Protein AF-A0A0S3F6L0-F1 (afdb_monomer)

Radius of gyration: 25.68 Å; Cα contacts (8 Å, |Δi|>4): 32; chains: 1; bounding box: 38×25×90 Å

pLDDT: mean 74.47, std 15.07, range [39.19, 92.0]

Foldseek 3Di:
DDDPPPDPDDDPPPDPPVVVCVVVVVVVVVVVVVVVVVVVCVVQQWDDDPVLVVVQVVCPPHPNNDDRDGTDHNVVPDD

Secondary structure (DSSP, 8-state):
------S--------HHHHHHHHHHHHHHHHHHHHHHHHHHHHH-EE--HHHHHHHHTTTTSTT-PPPPPPEEGGGG--

Sequence (79 aa):
MADPCKHPARPACGDGANLIVDRTQARESFKAEALASWAEYRETGLHLTGEEVARWLDSWGTAGEGECPPCHLRETERP

Organism: NCBI:txid1332080

InterPro domains:
  IPR060376 Antitoxin RelB2-4-like, C-terminal domain [PF27535] (40-69)

Solvent-accessible surface area (backbone atoms only — not comparable to full-atom values): 5115 Å² total; per-residue (Å²): 140,84,81,84,83,82,63,89,82,76,75,87,82,79,56,78,64,56,65,55,49,54,60,47,49,57,54,52,48,54,52,50,49,55,52,48,55,53,49,51,33,70,74,65,29,49,44,73,55,72,66,60,52,51,60,52,59,74,25,58,96,47,102,69,52,68,79,81,80,80,68,41,50,59,78,79,73,64,131

Mean predicted aligned error: 13.98 Å

Structure (mmCIF, N/CA/C/O backbone):
data_AF-A0A0S3F6L0-F1
#
_entry.id   AF-A0A0S3F6L0-F1
#
loop_
_atom_site.group_PDB
_atom_site.id
_atom_site.type_symbol
_atom_site.label_atom_id
_atom_site.label_alt_id
_atom_site.label_comp_id
_atom_site.label_asym_id
_atom_site.label_entity_id
_atom_site.label_seq_id
_atom_site.pdbx_PDB_ins_code
_atom_site.Cartn_x
_atom_site.Cartn_y
_atom_site.Cartn_z
_atom_site.occupancy
_atom_site.B_iso_or_equiv
_atom_site.auth_seq_id
_atom_site.auth_comp_id
_atom_site.auth_asym_id
_atom_site.auth_atom_id
_atom_site.pdbx_PDB_model_num
ATOM 1 N N . MET A 1 1 ? 15.116 -17.123 -66.177 1.00 39.19 1 MET A N 1
ATOM 2 C CA . MET A 1 1 ? 14.643 -15.745 -65.942 1.00 39.19 1 MET A CA 1
ATOM 3 C C . MET A 1 1 ? 13.623 -15.810 -64.825 1.00 39.19 1 MET A C 1
ATOM 5 O O . MET A 1 1 ? 12.563 -16.384 -65.032 1.00 39.19 1 MET A O 1
ATOM 9 N N . ALA A 1 2 ? 14.006 -15.390 -63.623 1.00 44.28 2 ALA A N 1
ATOM 10 C CA . ALA A 1 2 ? 13.159 -15.426 -62.439 1.00 44.28 2 ALA A CA 1
ATOM 11 C C . ALA A 1 2 ? 12.647 -14.012 -62.159 1.00 44.28 2 ALA A C 1
ATOM 13 O O . ALA A 1 2 ? 13.457 -13.094 -62.131 1.00 44.28 2 ALA A O 1
ATOM 14 N N . ASP A 1 3 ? 11.352 -13.872 -61.885 1.00 52.62 3 ASP A N 1
ATOM 15 C CA . ASP A 1 3 ? 10.836 -12.767 -61.076 1.00 52.62 3 ASP A CA 1
ATOM 16 C C . ASP A 1 3 ? 10.156 -13.369 -59.838 1.00 52.62 3 ASP A C 1
ATOM 18 O O . ASP A 1 3 ? 8.960 -13.669 -59.851 1.00 52.62 3 ASP A O 1
ATOM 22 N N . PRO A 1 4 ? 10.919 -13.625 -58.760 1.00 50.72 4 PRO A N 1
ATOM 23 C CA . PRO A 1 4 ? 10.396 -14.234 -57.539 1.00 50.72 4 PRO A CA 1
ATOM 24 C C . PRO A 1 4 ? 9.580 -13.258 -56.666 1.00 50.72 4 PRO A C 1
ATOM 26 O O . PRO A 1 4 ? 9.086 -13.647 -55.612 1.00 50.72 4 PRO A O 1
ATOM 29 N N . CYS A 1 5 ? 9.390 -12.004 -57.090 1.00 49.62 5 CYS A N 1
ATOM 30 C CA . CYS A 1 5 ? 8.794 -10.944 -56.268 1.00 49.62 5 CYS A CA 1
ATOM 31 C C . CYS A 1 5 ? 7.257 -10.843 -56.306 1.00 49.62 5 CYS A C 1
ATOM 33 O O . CYS A 1 5 ? 6.711 -9.833 -55.870 1.00 49.62 5 CYS A O 1
ATOM 35 N N . LYS A 1 6 ? 6.524 -11.868 -56.763 1.00 48.41 6 LYS A N 1
ATOM 36 C CA . LYS A 1 6 ? 5.046 -11.865 -56.730 1.00 48.41 6 LYS A CA 1
ATOM 37 C C . LYS A 1 6 ? 4.439 -12.798 -55.676 1.00 48.41 6 LYS A C 1
ATOM 39 O O . LYS A 1 6 ? 3.417 -13.429 -55.934 1.00 48.41 6 LYS A O 1
ATOM 44 N N . HIS A 1 7 ? 5.045 -12.886 -54.490 1.00 54.78 7 HIS A N 1
ATOM 45 C CA . HIS A 1 7 ? 4.395 -13.511 -53.333 1.00 54.78 7 HIS A CA 1
ATOM 46 C C . HIS A 1 7 ? 3.771 -12.437 -52.425 1.00 54.78 7 HIS A C 1
ATOM 48 O O . HIS A 1 7 ? 4.470 -11.490 -52.064 1.00 54.78 7 HIS A O 1
ATOM 54 N N . PRO A 1 8 ? 2.482 -12.552 -52.040 1.00 46.94 8 PRO A N 1
ATOM 55 C CA . PRO A 1 8 ? 1.870 -11.653 -51.069 1.00 46.94 8 PRO A CA 1
ATOM 56 C C . PRO A 1 8 ? 2.499 -11.911 -49.696 1.00 46.94 8 PRO A C 1
ATOM 58 O O . PRO A 1 8 ? 2.105 -12.814 -48.958 1.00 46.94 8 PRO A O 1
ATOM 61 N N . ALA A 1 9 ? 3.527 -11.127 -49.387 1.00 51.44 9 ALA A N 1
ATOM 62 C CA . ALA A 1 9 ? 4.197 -11.111 -48.102 1.00 51.44 9 ALA A CA 1
ATOM 63 C C . ALA A 1 9 ? 3.191 -10.783 -46.986 1.00 51.44 9 ALA A C 1
ATOM 65 O O . ALA A 1 9 ? 2.633 -9.689 -46.915 1.00 51.44 9 ALA A O 1
ATOM 66 N N . ARG A 1 10 ? 2.982 -11.758 -46.103 1.00 54.00 10 ARG A N 1
ATOM 67 C CA . ARG A 1 10 ? 2.430 -11.595 -44.755 1.00 54.00 10 ARG A CA 1
ATOM 68 C C . ARG A 1 10 ? 3.578 -11.652 -43.742 1.00 54.00 10 ARG A C 1
ATOM 70 O O . ARG A 1 10 ? 4.562 -12.343 -43.984 1.00 54.00 10 ARG A O 1
ATOM 77 N N . PRO A 1 11 ? 3.357 -11.060 -42.564 1.00 50.44 11 PRO A N 1
ATOM 78 C CA . PRO A 1 11 ? 3.771 -9.711 -42.209 1.00 50.44 11 PRO A CA 1
ATOM 79 C C . PRO A 1 11 ? 5.251 -9.649 -41.794 1.00 50.44 11 PRO A C 1
ATOM 81 O O . PRO A 1 11 ? 5.813 -10.621 -41.291 1.00 50.44 11 PRO A O 1
ATOM 84 N N . ALA A 1 12 ? 5.866 -8.472 -41.920 1.00 59.47 12 ALA A N 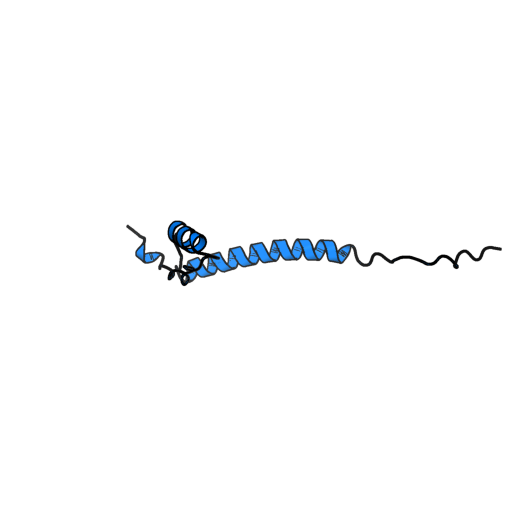1
ATOM 85 C CA . ALA A 1 12 ? 7.044 -8.166 -41.120 1.00 59.47 12 ALA A CA 1
ATOM 86 C C . ALA A 1 12 ? 6.629 -8.241 -39.640 1.00 59.47 12 ALA A C 1
ATOM 88 O O . ALA A 1 12 ? 5.818 -7.439 -39.178 1.00 59.47 12 ALA A O 1
ATOM 89 N N . CYS A 1 13 ? 7.133 -9.238 -38.913 1.00 51.03 13 CYS A N 1
ATOM 90 C CA . CYS A 1 13 ? 7.083 -9.239 -37.458 1.00 51.03 13 CYS A CA 1
ATOM 91 C C . CYS A 1 13 ? 8.031 -8.128 -36.994 1.00 51.03 13 CYS A C 1
ATOM 93 O O . CYS A 1 13 ? 9.242 -8.331 -36.920 1.00 51.03 13 CYS A O 1
ATOM 95 N N . GLY A 1 14 ? 7.484 -6.930 -36.796 1.00 60.03 14 GLY A N 1
ATOM 96 C CA . GLY A 1 14 ? 8.203 -5.806 -36.218 1.00 60.03 14 GLY A CA 1
ATOM 97 C C . GLY A 1 14 ? 8.585 -6.094 -34.767 1.00 60.03 14 GLY A C 1
ATOM 98 O O . GLY A 1 14 ? 7.751 -6.498 -33.961 1.00 60.03 14 GLY A O 1
ATOM 99 N N . ASP A 1 15 ? 9.865 -5.859 -34.493 1.00 59.94 15 ASP A N 1
ATOM 100 C CA . ASP A 1 15 ? 10.458 -5.416 -33.231 1.00 59.94 15 ASP A CA 1
ATOM 101 C C . ASP A 1 15 ? 10.498 -6.391 -32.044 1.00 59.94 15 ASP A C 1
ATOM 103 O O . ASP A 1 15 ? 9.928 -6.160 -30.978 1.00 59.94 15 ASP A O 1
ATOM 107 N N . GLY A 1 16 ? 11.349 -7.416 -32.160 1.00 57.62 16 GLY A N 1
ATOM 108 C CA . GLY A 1 16 ? 11.780 -8.242 -31.022 1.00 57.62 16 GLY A CA 1
ATOM 109 C C . GLY A 1 16 ? 12.431 -7.462 -29.863 1.00 57.62 16 GLY A C 1
ATOM 110 O O . GLY A 1 16 ? 12.502 -7.979 -28.753 1.00 57.62 16 GLY A O 1
ATOM 111 N N . ALA A 1 17 ? 12.861 -6.213 -30.080 1.00 61.28 17 ALA A N 1
ATOM 112 C CA . ALA A 1 17 ? 13.376 -5.336 -29.026 1.00 61.28 17 ALA A CA 1
ATOM 113 C C . ALA A 1 17 ? 12.268 -4.805 -28.093 1.00 61.28 17 ALA A C 1
ATOM 115 O O . ALA A 1 17 ? 12.486 -4.709 -26.885 1.00 61.28 17 ALA A O 1
ATOM 116 N N . ASN A 1 18 ? 11.070 -4.528 -28.622 1.00 60.34 18 ASN A N 1
ATOM 117 C CA . ASN A 1 18 ? 9.957 -3.980 -27.839 1.00 60.34 18 ASN A CA 1
ATOM 118 C C . ASN A 1 18 ? 9.444 -4.982 -26.794 1.00 60.34 18 ASN A C 1
ATOM 120 O O . ASN A 1 18 ? 9.193 -4.607 -25.654 1.00 60.34 18 ASN A O 1
ATOM 124 N N . LEU A 1 19 ? 9.388 -6.274 -27.137 1.00 61.31 19 LEU A N 1
ATOM 125 C CA . LEU A 1 19 ? 8.970 -7.348 -26.220 1.00 61.31 19 LEU A CA 1
ATOM 126 C C . LEU A 1 19 ? 9.909 -7.522 -25.013 1.00 61.31 19 LEU A C 1
ATOM 128 O O . LEU A 1 19 ? 9.467 -7.888 -23.924 1.00 61.31 19 LEU A O 1
ATOM 132 N N . ILE A 1 20 ? 11.209 -7.281 -25.195 1.00 65.88 20 ILE A N 1
ATOM 133 C CA . ILE A 1 20 ? 12.208 -7.408 -24.124 1.00 65.88 20 ILE A CA 1
ATOM 134 C C . ILE A 1 20 ? 12.179 -6.182 -23.204 1.00 65.88 20 ILE A C 1
ATOM 136 O O . ILE A 1 20 ? 12.275 -6.329 -21.981 1.00 65.88 20 ILE A O 1
ATOM 140 N N . VAL A 1 21 ? 12.021 -4.986 -23.778 1.00 65.81 21 VAL A N 1
ATOM 141 C CA . VAL A 1 21 ? 11.913 -3.726 -23.028 1.00 65.81 21 VAL A CA 1
ATOM 142 C C . VAL A 1 21 ? 10.634 -3.696 -22.197 1.00 65.81 21 VAL A C 1
ATOM 144 O O . VAL A 1 21 ? 10.716 -3.430 -21.004 1.00 65.81 21 VAL A O 1
ATOM 147 N N . ASP A 1 22 ? 9.488 -4.052 -22.776 1.00 64.25 22 ASP A N 1
ATOM 148 C CA . ASP A 1 22 ? 8.183 -4.019 -22.102 1.00 64.25 22 ASP A CA 1
ATOM 149 C C . ASP A 1 22 ? 8.145 -4.919 -20.852 1.00 64.25 22 ASP A C 1
ATOM 151 O O . ASP A 1 22 ? 7.826 -4.479 -19.744 1.00 64.25 22 ASP A O 1
ATOM 155 N N . ARG A 1 23 ? 8.626 -6.163 -20.979 1.00 60.31 23 ARG A N 1
ATOM 156 C CA . ARG A 1 23 ? 8.719 -7.095 -19.844 1.00 60.31 23 ARG A CA 1
ATOM 157 C C . 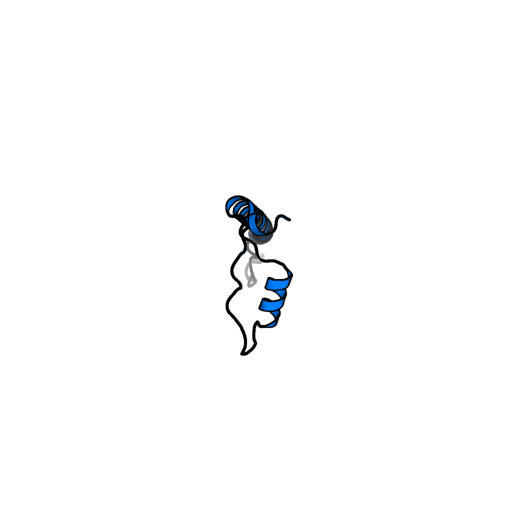ARG A 1 23 ? 9.684 -6.616 -18.757 1.00 60.31 23 ARG A C 1
ATOM 159 O O . ARG A 1 23 ? 9.467 -6.876 -17.572 1.00 60.31 23 ARG A O 1
ATOM 166 N N . THR A 1 24 ? 10.773 -5.961 -19.150 1.00 67.19 24 THR A N 1
ATOM 167 C CA . THR A 1 24 ? 11.767 -5.435 -18.206 1.00 67.19 24 THR A CA 1
ATOM 168 C C . THR A 1 24 ? 11.219 -4.208 -17.484 1.00 67.19 24 THR A C 1
ATOM 170 O O . THR A 1 24 ? 11.320 -4.132 -16.262 1.00 67.19 24 THR A O 1
ATOM 173 N N . GLN A 1 25 ? 10.560 -3.305 -18.210 1.00 66.31 25 GLN A N 1
ATOM 174 C CA . GLN A 1 25 ? 9.916 -2.107 -17.682 1.00 66.31 25 GLN A CA 1
ATOM 175 C C . GLN A 1 25 ? 8.881 -2.456 -16.608 1.00 66.31 25 GLN A C 1
ATOM 177 O O . GLN A 1 25 ? 8.916 -1.855 -15.541 1.00 66.31 25 GLN A O 1
ATOM 182 N N . ALA A 1 26 ? 8.039 -3.470 -16.838 1.00 73.94 26 ALA A N 1
ATOM 183 C CA . ALA A 1 26 ? 7.049 -3.922 -15.857 1.00 73.94 26 ALA A CA 1
ATOM 184 C C . ALA A 1 26 ? 7.685 -4.460 -14.560 1.00 73.94 26 ALA A C 1
ATOM 186 O O . ALA A 1 26 ? 7.158 -4.275 -13.464 1.00 73.94 26 ALA A O 1
ATOM 187 N N . ARG A 1 27 ? 8.843 -5.128 -14.659 1.00 75.00 27 ARG A N 1
ATOM 188 C CA . ARG A 1 27 ? 9.553 -5.627 -13.472 1.00 75.00 27 ARG A CA 1
ATOM 189 C C . ARG A 1 27 ? 10.222 -4.499 -12.696 1.00 75.00 27 ARG A C 1
ATOM 191 O O . ARG A 1 27 ? 10.246 -4.534 -11.469 1.00 75.00 27 ARG A O 1
ATOM 198 N N . GLU A 1 28 ? 10.811 -3.541 -13.401 1.00 81.81 28 GLU A N 1
ATOM 199 C CA . GLU A 1 28 ? 11.494 -2.418 -12.765 1.00 81.81 28 GLU A CA 1
ATOM 200 C C . GLU A 1 28 ? 10.499 -1.392 -12.197 1.00 81.81 28 GLU A C 1
ATOM 202 O O . GLU A 1 28 ? 10.758 -0.863 -11.119 1.00 81.81 28 GLU A O 1
ATOM 207 N N . SER A 1 29 ? 9.328 -1.190 -12.816 1.00 80.19 29 SER A N 1
ATOM 208 C CA . SER A 1 29 ? 8.257 -0.364 -12.238 1.00 80.19 29 SER A CA 1
ATOM 209 C C . SER A 1 29 ? 7.718 -0.966 -10.941 1.00 80.19 29 SER A C 1
ATOM 211 O O . SER A 1 29 ? 7.658 -0.263 -9.941 1.00 80.19 29 SER A O 1
ATOM 213 N N . PHE A 1 30 ? 7.456 -2.277 -10.901 1.00 83.81 30 PHE A N 1
ATOM 214 C CA . PHE A 1 30 ? 7.004 -2.958 -9.681 1.00 83.81 30 PHE A CA 1
ATOM 215 C C . PHE A 1 30 ? 7.998 -2.809 -8.518 1.00 83.81 30 PHE A C 1
ATOM 217 O O . PHE A 1 30 ? 7.615 -2.561 -7.376 1.00 83.81 30 PHE A O 1
ATOM 224 N N . LYS A 1 31 ? 9.304 -2.927 -8.797 1.00 86.38 31 LYS A N 1
ATOM 225 C CA . LYS A 1 31 ? 10.344 -2.704 -7.780 1.00 86.38 31 LYS A CA 1
ATOM 226 C C . LYS A 1 31 ? 10.395 -1.251 -7.320 1.00 86.38 31 LYS A C 1
ATOM 228 O O . LYS A 1 31 ? 10.570 -1.008 -6.129 1.00 86.38 31 LYS A O 1
ATOM 233 N N . ALA A 1 32 ? 10.295 -0.305 -8.251 1.00 88.81 32 ALA A N 1
ATOM 234 C CA . ALA A 1 32 ? 10.315 1.117 -7.934 1.00 88.81 32 ALA A CA 1
ATOM 235 C C . ALA A 1 32 ? 9.113 1.504 -7.062 1.00 88.81 32 ALA A C 1
ATOM 237 O O . ALA A 1 32 ? 9.295 2.192 -6.063 1.00 88.81 32 ALA A O 1
ATOM 238 N N . GLU A 1 33 ? 7.923 0.995 -7.381 1.00 88.31 33 GLU A N 1
ATOM 239 C CA . GLU A 1 33 ? 6.707 1.178 -6.584 1.00 88.31 33 GLU A CA 1
ATOM 240 C C . GLU A 1 33 ? 6.862 0.586 -5.182 1.00 88.31 33 GLU A C 1
ATOM 242 O O . GLU A 1 33 ? 6.622 1.281 -4.200 1.00 88.31 33 GLU A O 1
ATOM 247 N N . ALA A 1 34 ? 7.373 -0.644 -5.057 1.00 88.31 34 ALA A N 1
ATOM 248 C CA . ALA A 1 34 ? 7.615 -1.256 -3.750 1.00 88.31 34 ALA A CA 1
ATOM 249 C C . ALA A 1 34 ? 8.602 -0.445 -2.885 1.00 88.31 34 ALA A C 1
ATOM 251 O O . ALA A 1 34 ? 8.401 -0.292 -1.679 1.00 88.31 34 ALA A O 1
ATOM 252 N N . LEU A 1 35 ? 9.666 0.097 -3.490 1.00 92.00 35 LEU A N 1
ATOM 253 C CA . LEU A 1 35 ? 10.623 0.962 -2.794 1.00 92.00 35 LEU A CA 1
ATOM 254 C C . LEU A 1 35 ? 10.011 2.315 -2.413 1.00 92.00 35 LEU A C 1
ATOM 256 O O . LEU A 1 35 ? 10.302 2.816 -1.327 1.00 92.00 35 LEU A O 1
ATOM 260 N N . ALA A 1 36 ? 9.172 2.890 -3.275 1.00 89.06 36 ALA A N 1
ATOM 261 C CA . ALA A 1 36 ? 8.469 4.139 -3.006 1.00 89.06 36 ALA A CA 1
ATOM 262 C C . ALA A 1 36 ? 7.487 3.979 -1.839 1.00 89.06 36 ALA A C 1
ATOM 264 O O . ALA A 1 36 ? 7.563 4.744 -0.881 1.00 89.06 36 ALA A O 1
ATOM 265 N N . SER A 1 37 ? 6.662 2.928 -1.847 1.00 85.50 37 SER A N 1
ATOM 266 C CA . SER A 1 37 ? 5.752 2.616 -0.738 1.00 85.50 37 SER A CA 1
ATOM 267 C C . SER A 1 37 ? 6.503 2.365 0.573 1.00 85.50 37 SER A C 1
ATOM 269 O O . SER A 1 37 ? 6.047 2.766 1.641 1.00 85.50 37 SER A O 1
ATOM 271 N N . TRP A 1 38 ? 7.686 1.743 0.518 1.00 86.19 38 TRP A N 1
ATOM 272 C CA . TRP A 1 38 ? 8.527 1.572 1.703 1.00 86.19 38 TRP A CA 1
ATOM 273 C C . TRP A 1 38 ? 9.083 2.899 2.237 1.00 86.19 38 TRP A C 1
ATOM 275 O O . TRP A 1 38 ? 9.117 3.107 3.452 1.00 86.19 38 TRP A O 1
ATOM 285 N N . ALA A 1 39 ? 9.525 3.798 1.356 1.00 88.81 39 ALA A N 1
ATOM 286 C CA . ALA A 1 39 ? 9.982 5.127 1.752 1.00 88.81 39 ALA A CA 1
ATOM 287 C C . ALA A 1 39 ? 8.842 5.940 2.385 1.00 88.81 39 ALA A C 1
ATOM 289 O O . ALA A 1 39 ? 9.016 6.478 3.476 1.00 88.81 39 ALA A O 1
ATOM 290 N N . GLU A 1 40 ? 7.661 5.930 1.770 1.00 85.81 40 GLU A N 1
ATOM 291 C CA . GLU A 1 40 ? 6.463 6.610 2.266 1.00 85.81 40 GLU A CA 1
ATOM 292 C C . GLU A 1 40 ? 6.038 6.096 3.648 1.00 85.81 40 GLU A C 1
ATOM 294 O O . GLU A 1 40 ? 5.783 6.891 4.554 1.00 85.81 40 GLU A O 1
ATOM 299 N N . TYR A 1 41 ? 6.051 4.778 3.863 1.00 83.94 41 TYR A N 1
ATOM 300 C CA . TYR A 1 41 ? 5.802 4.197 5.184 1.00 83.94 41 TYR A CA 1
ATOM 301 C C . TYR A 1 41 ? 6.834 4.657 6.222 1.00 83.94 41 TYR A C 1
ATOM 303 O O . TYR A 1 41 ? 6.486 4.945 7.366 1.00 83.94 41 TYR A O 1
ATOM 311 N N . ARG A 1 42 ? 8.117 4.753 5.854 1.00 84.69 42 ARG A N 1
ATOM 312 C CA . ARG A 1 42 ? 9.163 5.222 6.775 1.00 84.69 42 ARG A CA 1
ATOM 313 C C . ARG A 1 42 ? 9.028 6.698 7.138 1.00 84.69 42 ARG A C 1
ATOM 315 O O . ARG A 1 42 ? 9.415 7.060 8.247 1.00 84.69 42 ARG A O 1
ATOM 322 N N . GLU A 1 43 ? 8.549 7.523 6.215 1.00 86.31 43 GLU A N 1
ATOM 323 C CA . GLU A 1 43 ? 8.391 8.967 6.403 1.00 86.31 43 GLU A CA 1
ATOM 324 C C . GLU A 1 43 ? 7.110 9.317 7.160 1.00 86.31 43 GLU A C 1
ATOM 326 O O . GLU A 1 43 ? 7.142 10.119 8.090 1.00 86.31 43 GLU A O 1
ATOM 331 N N . THR A 1 44 ? 5.989 8.702 6.788 1.00 85.44 44 THR A N 1
ATOM 332 C CA . THR A 1 44 ? 4.671 9.002 7.366 1.00 85.44 44 THR A CA 1
ATOM 333 C C . THR A 1 44 ? 4.370 8.159 8.602 1.00 85.44 44 THR A C 1
ATOM 335 O O . THR A 1 44 ? 3.603 8.573 9.467 1.00 85.44 44 THR A O 1
ATOM 338 N N . GLY A 1 45 ? 4.948 6.957 8.686 1.00 83.31 45 GLY A N 1
ATOM 339 C CA . GLY A 1 45 ? 4.567 5.947 9.667 1.00 83.31 45 GLY A CA 1
ATOM 340 C C . GLY A 1 45 ? 3.150 5.405 9.469 1.00 83.31 45 GLY A C 1
ATOM 341 O O . GLY A 1 45 ? 2.696 4.653 10.327 1.00 83.31 45 GLY A O 1
ATOM 342 N N . LEU A 1 46 ? 2.445 5.780 8.395 1.00 85.88 46 LEU A N 1
ATOM 343 C CA . LEU A 1 46 ? 1.064 5.378 8.154 1.00 85.88 46 LEU A CA 1
ATOM 344 C C . LEU A 1 46 ? 1.000 3.945 7.627 1.00 85.88 46 LEU A C 1
ATOM 346 O O . LEU A 1 46 ? 1.652 3.608 6.642 1.00 85.88 46 LEU A O 1
ATOM 350 N N . HIS A 1 47 ? 0.209 3.099 8.276 1.00 85.19 47 HIS A N 1
ATOM 351 C CA . HIS A 1 47 ? 0.011 1.709 7.877 1.00 85.19 47 HIS A CA 1
ATOM 352 C C . HIS A 1 47 ? -1.370 1.203 8.279 1.00 85.19 47 HIS A C 1
ATOM 354 O O . HIS A 1 47 ? -1.996 1.737 9.184 1.00 85.19 47 HIS A O 1
ATOM 360 N N . LEU A 1 48 ? -1.838 0.164 7.598 1.00 86.06 48 LEU A N 1
ATOM 361 C CA . LEU A 1 48 ? -2.999 -0.618 8.009 1.00 86.06 48 LEU A CA 1
ATOM 362 C C . LEU A 1 48 ? -2.515 -1.999 8.433 1.00 86.06 48 LEU A C 1
ATOM 364 O O . LEU A 1 48 ? -1.582 -2.542 7.827 1.00 86.06 48 LEU A O 1
ATOM 368 N N . THR A 1 49 ? -3.141 -2.586 9.4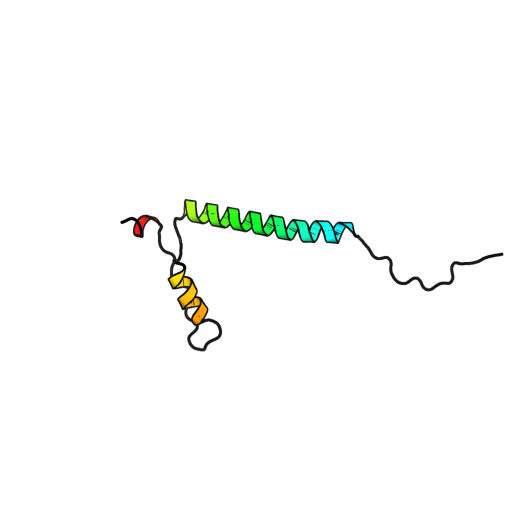47 1.00 87.00 49 THR A N 1
ATOM 369 C CA . THR A 1 49 ? -2.823 -3.965 9.820 1.00 87.00 49 THR A CA 1
ATOM 370 C C . THR A 1 49 ? -3.380 -4.933 8.775 1.00 87.00 49 THR A C 1
ATOM 372 O O . THR A 1 49 ? -4.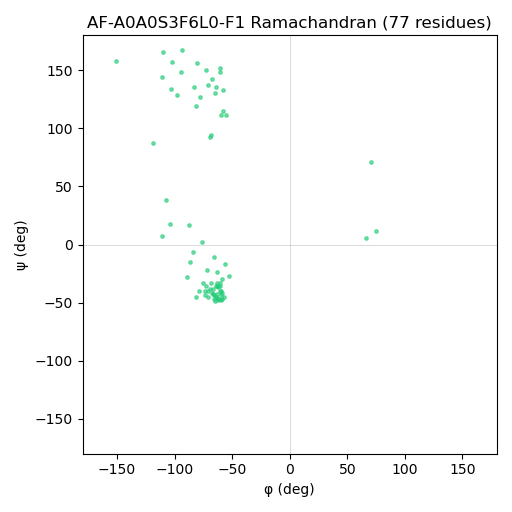401 -4.680 8.130 1.00 87.00 49 THR A O 1
ATOM 375 N N . GLY A 1 50 ? -2.723 -6.083 8.601 1.00 84.75 50 GLY A N 1
ATOM 376 C CA . GLY A 1 50 ? -3.186 -7.091 7.639 1.00 84.75 50 GLY A CA 1
ATOM 377 C C . GLY A 1 50 ? -4.606 -7.593 7.925 1.00 84.75 50 GLY A C 1
ATOM 378 O O . GLY A 1 50 ? -5.333 -7.929 6.995 1.00 84.75 50 GLY A O 1
ATOM 379 N N . GLU A 1 51 ? -5.022 -7.601 9.195 1.00 87.25 51 GLU A N 1
ATOM 380 C CA . GLU A 1 51 ? -6.368 -8.014 9.598 1.00 87.25 51 GLU A CA 1
ATOM 381 C C . GLU A 1 51 ? -7.438 -6.990 9.191 1.00 87.25 51 GLU A C 1
ATOM 383 O O . GLU A 1 51 ? -8.512 -7.370 8.726 1.00 87.25 51 GLU A O 1
ATOM 388 N N . GLU A 1 52 ? -7.146 -5.694 9.314 1.00 88.06 52 GLU A N 1
ATOM 389 C CA . GLU A 1 52 ? -8.053 -4.627 8.876 1.00 88.06 52 GLU A CA 1
ATOM 390 C C . GLU A 1 52 ? -8.238 -4.632 7.367 1.00 88.06 52 GLU A C 1
ATOM 392 O O . GLU A 1 52 ? -9.368 -4.544 6.885 1.00 88.06 52 GLU A O 1
ATOM 397 N N . VAL A 1 53 ? -7.139 -4.805 6.628 1.00 89.25 53 VAL A N 1
ATOM 398 C CA . VAL A 1 53 ? -7.184 -4.925 5.171 1.00 89.25 53 VAL A CA 1
ATOM 399 C C . VAL A 1 53 ? -7.982 -6.161 4.768 1.00 89.25 53 VAL A C 1
ATOM 401 O O . VAL A 1 53 ? -8.876 -6.047 3.938 1.00 89.25 53 VAL A O 1
ATOM 404 N N . ALA A 1 54 ? -7.727 -7.325 5.372 1.00 89.94 54 ALA A N 1
ATOM 405 C CA . ALA A 1 54 ? -8.462 -8.552 5.060 1.00 89.94 54 ALA A CA 1
ATOM 406 C C . ALA A 1 54 ? -9.973 -8.397 5.299 1.00 89.94 54 ALA A C 1
ATOM 408 O O . ALA A 1 54 ? -10.772 -8.712 4.422 1.00 89.94 54 ALA A O 1
ATOM 409 N N . ARG A 1 55 ? -10.365 -7.829 6.445 1.00 88.75 55 ARG A N 1
ATOM 410 C CA . ARG A 1 55 ? -11.774 -7.592 6.789 1.00 88.75 55 ARG A CA 1
ATOM 411 C C . ARG A 1 55 ? -12.461 -6.630 5.818 1.00 88.75 55 ARG A C 1
ATOM 413 O O . ARG A 1 55 ? -13.641 -6.794 5.526 1.00 88.75 55 ARG A O 1
ATOM 420 N N . TRP A 1 56 ? -11.741 -5.620 5.336 1.00 90.31 56 TRP A N 1
ATOM 421 C CA . TRP A 1 56 ? -12.262 -4.696 4.333 1.00 90.31 56 TRP A CA 1
ATOM 422 C C . TRP A 1 56 ? -12.403 -5.363 2.960 1.00 90.31 56 TRP A C 1
ATOM 424 O O . TRP A 1 56 ? -13.464 -5.257 2.343 1.00 90.31 56 TRP A O 1
ATOM 434 N N . LEU A 1 57 ? -11.388 -6.117 2.526 1.00 90.81 57 LEU A N 1
ATOM 435 C CA . LEU A 1 57 ? -11.411 -6.878 1.274 1.00 90.81 57 LEU A CA 1
ATOM 436 C C . LEU A 1 57 ? -12.539 -7.920 1.241 1.00 90.81 57 LEU A C 1
ATOM 438 O O . LEU A 1 57 ? -13.119 -8.141 0.184 1.00 90.81 57 LEU A O 1
ATOM 442 N N . ASP A 1 58 ? -12.905 -8.511 2.380 1.00 90.12 58 ASP A N 1
ATOM 443 C CA . ASP A 1 58 ? -14.042 -9.440 2.471 1.00 90.12 58 ASP A CA 1
ATOM 444 C C . ASP A 1 58 ? -15.394 -8.776 2.147 1.00 90.12 58 ASP A C 1
ATOM 446 O O . ASP A 1 58 ? -16.345 -9.455 1.754 1.00 90.12 58 ASP A O 1
ATOM 450 N N . SER A 1 59 ? -15.5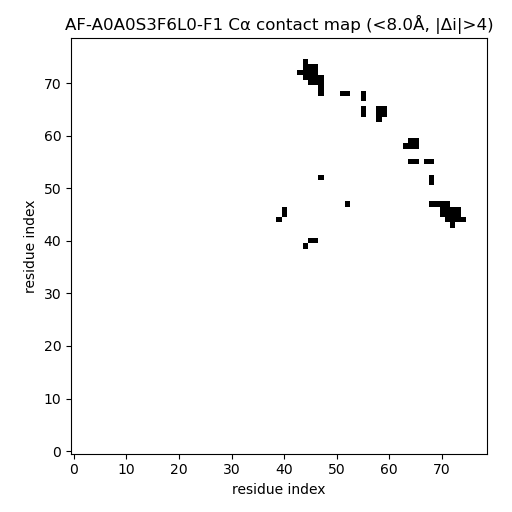00 -7.450 2.297 1.00 87.69 59 SER A N 1
ATOM 451 C CA . SER A 1 59 ? -16.712 -6.690 1.960 1.00 87.69 59 SER A CA 1
ATOM 452 C C . SER A 1 59 ? -16.783 -6.259 0.489 1.00 87.69 59 SER A C 1
ATOM 454 O O . SER A 1 59 ? -17.863 -5.883 0.020 1.00 87.69 59 SER A O 1
ATOM 456 N N . TRP A 1 60 ? -15.669 -6.325 -0.249 1.00 89.50 60 TRP A N 1
ATOM 457 C CA . TRP A 1 60 ? -15.581 -5.858 -1.635 1.00 89.50 60 TRP A CA 1
ATOM 458 C C . TRP A 1 60 ? -16.474 -6.650 -2.586 1.00 89.50 60 TRP A C 1
ATOM 460 O O . TRP A 1 60 ? -16.519 -7.880 -2.564 1.00 89.50 60 TRP A O 1
ATOM 470 N N . GLY A 1 61 ? -17.179 -5.937 -3.467 1.00 83.44 61 GLY A N 1
ATOM 471 C CA . GLY A 1 61 ? -18.107 -6.549 -4.419 1.00 83.44 61 GLY A CA 1
ATOM 472 C C . GLY A 1 61 ? -19.425 -7.014 -3.792 1.00 83.44 61 GLY A C 1
ATOM 473 O O . GLY A 1 61 ? -20.203 -7.714 -4.444 1.00 83.44 61 GLY A O 1
ATOM 474 N N . THR A 1 62 ? -19.700 -6.622 -2.545 1.00 87.19 62 THR A N 1
ATOM 475 C CA . THR A 1 62 ? -20.980 -6.856 -1.866 1.00 87.19 62 THR A CA 1
ATOM 476 C C . THR A 1 62 ? -21.748 -5.548 -1.671 1.00 87.19 62 THR A C 1
ATOM 478 O O . THR A 1 62 ? -21.198 -4.456 -1.772 1.00 87.19 62 THR A O 1
ATOM 481 N N . ALA A 1 63 ? -23.038 -5.636 -1.334 1.00 79.88 63 ALA A N 1
ATOM 482 C CA . ALA A 1 63 ? -23.843 -4.454 -1.000 1.00 79.88 63 ALA A CA 1
ATOM 483 C C . ALA A 1 63 ? -23.388 -3.737 0.292 1.00 79.88 63 ALA A C 1
ATOM 485 O O . ALA A 1 63 ? -23.877 -2.649 0.583 1.00 79.88 63 ALA A O 1
ATOM 486 N N . GLY A 1 64 ? -22.500 -4.362 1.074 1.00 79.25 64 GLY A N 1
ATOM 487 C CA . GLY A 1 64 ? -21.912 -3.813 2.294 1.00 79.25 64 GL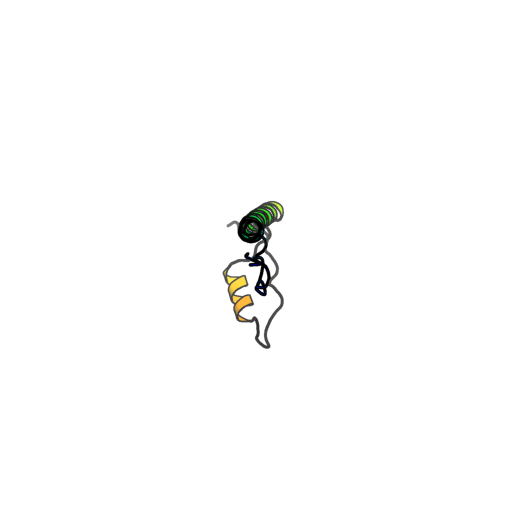Y A CA 1
ATOM 488 C C . GLY A 1 64 ? -20.471 -3.339 2.119 1.00 79.25 64 GLY A C 1
ATOM 489 O O . GLY A 1 64 ? -19.779 -3.209 3.125 1.00 79.25 64 GLY A O 1
ATOM 490 N N . GLU A 1 65 ? -20.010 -3.128 0.881 1.00 86.00 65 GLU A N 1
ATOM 491 C CA . GLU A 1 65 ? -18.690 -2.559 0.602 1.00 86.00 65 GLU A CA 1
ATOM 492 C C . GLU A 1 65 ? -18.541 -1.209 1.318 1.00 86.00 65 GLU A C 1
ATOM 494 O O . GLU A 1 65 ? -19.246 -0.240 1.027 1.00 86.00 65 GLU A O 1
ATOM 499 N N . GLY A 1 66 ? -17.664 -1.191 2.321 1.00 80.31 66 GLY A N 1
ATOM 500 C CA . GLY A 1 66 ? -17.400 -0.025 3.154 1.00 80.31 66 GLY A CA 1
ATOM 501 C C . GLY A 1 66 ? -16.224 0.805 2.646 1.00 80.31 66 GLY A C 1
ATOM 502 O O . GLY A 1 66 ? -15.430 0.368 1.810 1.00 80.31 66 GLY A O 1
ATOM 503 N N . GLU A 1 67 ? -16.081 2.009 3.198 1.00 84.94 67 GLU A N 1
ATOM 504 C CA . GLU A 1 67 ? -14.904 2.843 2.955 1.00 84.94 67 GLU A CA 1
ATOM 505 C C . GLU A 1 67 ? -13.620 2.150 3.435 1.00 84.94 67 GLU A C 1
ATOM 507 O O . GLU A 1 67 ? -13.635 1.327 4.354 1.00 84.94 67 GLU A O 1
ATOM 512 N N . CYS A 1 68 ? -12.501 2.492 2.794 1.00 83.75 68 CYS A N 1
ATOM 513 C CA . CYS A 1 68 ? -11.187 2.015 3.209 1.00 83.75 68 CYS A CA 1
ATOM 514 C C . CYS A 1 68 ? -10.921 2.424 4.670 1.00 83.75 68 CYS A C 1
ATOM 516 O O . CYS A 1 68 ? -11.150 3.590 5.015 1.00 83.75 68 CYS A O 1
ATOM 518 N N . PRO A 1 69 ? -10.444 1.507 5.531 1.00 86.56 69 PRO A N 1
ATOM 519 C CA . PRO A 1 69 ? -10.125 1.848 6.911 1.00 86.56 69 PRO A CA 1
ATOM 520 C C . PRO A 1 69 ? -9.031 2.934 6.992 1.00 86.56 69 PRO A C 1
ATOM 522 O O . PRO A 1 69 ? -8.162 3.009 6.118 1.00 86.56 69 PRO A O 1
ATOM 525 N N . PRO A 1 70 ? -9.053 3.795 8.028 1.00 87.38 70 PRO A N 1
ATOM 526 C CA . PRO A 1 70 ? -8.069 4.861 8.194 1.00 87.38 70 PRO A CA 1
ATOM 527 C C . PRO A 1 70 ? -6.694 4.306 8.587 1.00 87.38 70 PRO A C 1
ATOM 529 O O . PRO A 1 70 ? -6.594 3.449 9.457 1.00 87.38 70 PRO A O 1
ATOM 532 N N . CYS A 1 71 ? -5.620 4.831 7.991 1.00 88.69 71 CYS A N 1
ATOM 533 C CA . CYS A 1 71 ? -4.255 4.409 8.313 1.00 88.69 71 CYS A CA 1
ATOM 534 C C . CYS A 1 71 ? -3.829 4.804 9.743 1.00 88.69 71 CYS A C 1
ATOM 536 O O . CYS A 1 71 ? -4.108 5.909 10.212 1.00 88.69 71 CYS A O 1
ATOM 538 N N . HIS A 1 72 ? -3.079 3.923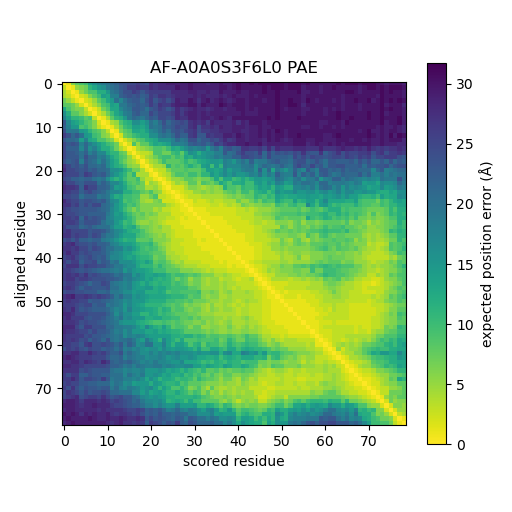 10.403 1.00 85.88 72 HIS A N 1
ATOM 539 C CA . HIS A 1 72 ? -2.516 4.076 11.746 1.00 85.88 72 HIS A CA 1
ATOM 540 C C . HIS A 1 72 ? -1.091 4.619 11.708 1.00 85.88 72 HIS A C 1
ATOM 542 O O . HIS A 1 72 ? -0.321 4.281 10.814 1.00 85.88 72 HIS A O 1
ATOM 548 N N . LEU A 1 73 ? -0.685 5.391 12.717 1.00 84.38 73 LEU A N 1
ATOM 549 C CA . LEU A 1 73 ? 0.708 5.816 12.873 1.00 84.38 73 LEU A CA 1
ATOM 550 C C . LEU A 1 73 ? 1.529 4.720 13.567 1.00 84.38 73 LEU A C 1
ATOM 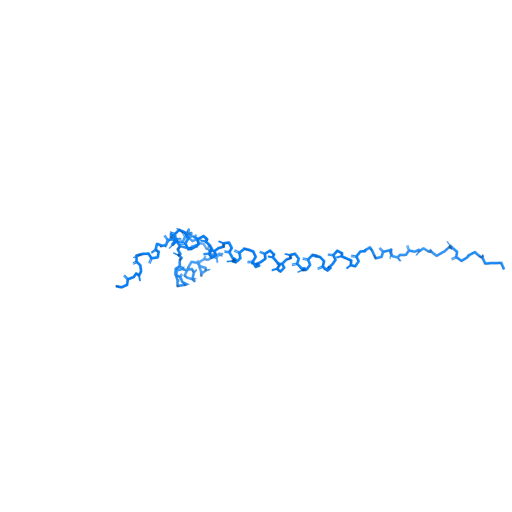552 O O . LEU A 1 73 ? 1.143 4.202 14.605 1.00 84.38 73 LEU A O 1
ATOM 556 N N . ARG A 1 74 ? 2.729 4.415 13.073 1.00 72.75 74 ARG A N 1
ATOM 557 C CA . ARG A 1 74 ? 3.656 3.431 13.668 1.00 72.75 74 ARG A CA 1
ATOM 558 C C . ARG A 1 74 ? 3.942 3.680 15.154 1.00 72.75 74 ARG A C 1
ATOM 560 O O . ARG A 1 74 ? 4.268 2.759 15.897 1.00 72.75 74 ARG A O 1
ATOM 567 N N . GLU A 1 75 ? 3.845 4.929 15.599 1.00 64.62 75 GLU A N 1
ATOM 568 C CA . GLU A 1 75 ? 4.076 5.302 16.994 1.00 64.62 75 GLU A CA 1
ATOM 569 C C . GLU A 1 75 ? 2.958 4.854 17.944 1.00 64.62 75 GLU A C 1
ATOM 571 O O . GLU A 1 75 ? 3.228 4.709 19.136 1.00 64.62 75 GLU A O 1
ATOM 576 N N . THR A 1 76 ? 1.745 4.602 17.439 1.00 59.9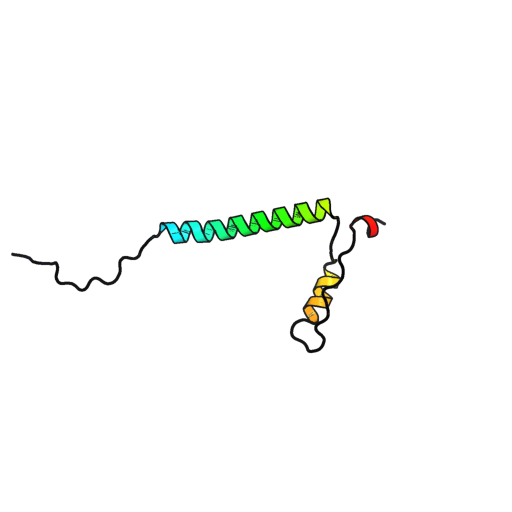4 76 THR A N 1
ATOM 577 C CA . THR A 1 76 ? 0.588 4.187 18.249 1.00 59.94 76 THR A CA 1
ATOM 578 C C . THR A 1 76 ? 0.537 2.682 18.520 1.00 59.94 76 THR A C 1
ATOM 580 O O . THR A 1 76 ? -0.291 2.250 19.313 1.00 59.94 76 THR A O 1
ATOM 583 N N . GLU A 1 77 ? 1.433 1.888 17.922 1.00 56.38 77 GLU A N 1
ATOM 584 C CA . GLU A 1 77 ? 1.479 0.419 18.069 1.00 56.38 77 GLU A CA 1
ATOM 585 C C . GLU A 1 77 ? 2.704 -0.086 18.853 1.00 56.38 77 GLU A C 1
ATOM 587 O O . GLU A 1 77 ? 2.971 -1.286 18.931 1.00 56.38 77 GLU A O 1
ATOM 592 N N . ARG A 1 78 ? 3.484 0.829 19.439 1.00 50.66 78 ARG A N 1
ATOM 593 C CA . ARG A 1 78 ? 4.632 0.482 20.282 1.00 50.66 78 ARG A CA 1
ATOM 594 C C . ARG A 1 78 ? 4.132 0.149 21.703 1.00 50.66 78 ARG A C 1
ATOM 596 O O . ARG A 1 78 ? 3.540 1.041 22.309 1.00 50.66 78 ARG A O 1
ATOM 603 N N . PRO A 1 79 ? 4.346 -1.079 22.222 1.00 59.97 79 PRO A N 1
ATOM 604 C CA . PRO A 1 79 ? 3.943 -1.457 23.579 1.00 59.97 79 PRO A CA 1
ATOM 605 C C . PRO A 1 79 ? 4.711 -0.688 24.661 1.00 59.97 79 PRO A C 1
ATOM 607 O O . PRO A 1 79 ? 5.859 -0.256 24.391 1.00 59.97 79 PRO A O 1
#